Protein AF-A0A2M6ZSM4-F1 (afdb_monomer_lite)

Sequence (105 aa):
IHAIEENTVEAAISALEYALHQMPKTDHRHRIEHCSECPPHLLRRLKETQATVVTQPAFLYYGGERYLLEVAPSKLPWLYRIGSFWDSGIRVVGSSDGPVISLNP

pLDDT: mean 97.21, std 2.31, range [80.56, 98.88]

Radius of gyration: 13.82 Å; chains: 1; bounding box: 31×25×40 Å

Foldseek 3Di:
DEAADPVRLVVLLVVLVVVCVVPPDPPPQAEYEAQFQQDPVSLVSNLVSLHAYEHEVVCCVVVVVVCVVPPDPVRVCRGSVVVSCVVSVRHYHYAHPPPVGDRPD

Structure (mmCIF, N/CA/C/O backbone):
data_AF-A0A2M6ZSM4-F1
#
_entry.id   AF-A0A2M6ZSM4-F1
#
loop_
_atom_site.group_PDB
_atom_site.id
_atom_site.type_symbol
_atom_site.label_atom_id
_atom_site.label_alt_id
_atom_site.label_comp_id
_atom_site.label_asym_id
_atom_site.label_entity_id
_atom_site.label_seq_id
_atom_site.pdbx_PDB_ins_code
_atom_site.Cartn_x
_atom_site.Cartn_y
_atom_site.Cartn_z
_atom_site.occupancy
_atom_site.B_iso_or_equiv
_atom_site.auth_seq_id
_atom_site.auth_comp_id
_atom_site.auth_asym_id
_atom_site.auth_atom_id
_atom_site.pdbx_PDB_model_num
ATOM 1 N N . ILE A 1 1 ? -3.699 9.069 4.213 1.00 98.38 1 ILE A N 1
ATOM 2 C CA . ILE A 1 1 ? -2.258 9.374 4.363 1.00 98.38 1 ILE A CA 1
ATOM 3 C C . ILE A 1 1 ? -1.564 8.818 3.134 1.00 98.38 1 ILE A C 1
ATOM 5 O O . ILE A 1 1 ? -1.797 7.659 2.823 1.00 98.38 1 ILE A O 1
ATOM 9 N N . HIS A 1 2 ? -0.808 9.637 2.408 1.00 98.56 2 HIS A N 1
ATOM 10 C CA . HIS A 1 2 ? -0.019 9.175 1.266 1.00 98.56 2 HIS A CA 1
ATOM 11 C C . HIS A 1 2 ? 1.187 8.375 1.773 1.00 98.56 2 HIS A C 1
ATOM 13 O O . HIS A 1 2 ? 1.951 8.905 2.578 1.00 98.56 2 HIS A O 1
ATOM 19 N N . ALA A 1 3 ? 1.321 7.114 1.356 1.00 98.69 3 ALA A N 1
ATOM 20 C CA . ALA A 1 3 ? 2.419 6.246 1.772 1.00 98.69 3 ALA A CA 1
ATOM 21 C C . ALA A 1 3 ? 2.736 5.204 0.691 1.00 98.69 3 ALA A C 1
ATOM 23 O O . ALA A 1 3 ? 1.883 4.392 0.330 1.00 98.69 3 ALA A O 1
ATOM 24 N N . ILE A 1 4 ? 3.968 5.231 0.188 1.00 98.25 4 ILE A N 1
ATOM 25 C CA . ILE A 1 4 ? 4.426 4.398 -0.931 1.00 98.25 4 ILE A CA 1
ATOM 26 C C . ILE A 1 4 ? 5.429 3.366 -0.423 1.00 98.25 4 ILE A C 1
ATOM 28 O O . ILE A 1 4 ? 5.196 2.171 -0.556 1.00 98.25 4 ILE A O 1
ATOM 32 N N . GLU A 1 5 ? 6.523 3.826 0.174 1.00 98.06 5 GLU A N 1
ATOM 33 C CA . GLU A 1 5 ? 7.626 2.986 0.644 1.00 98.06 5 GLU A CA 1
ATOM 34 C C . GLU A 1 5 ? 7.332 2.367 2.014 1.00 98.06 5 GLU A C 1
ATOM 36 O O . GLU A 1 5 ? 6.560 2.926 2.799 1.00 98.06 5 GLU A O 1
ATOM 41 N N . GLU A 1 6 ? 7.989 1.248 2.327 1.00 98.19 6 GLU A N 1
ATOM 42 C CA . GLU A 1 6 ? 7.782 0.471 3.559 1.00 98.19 6 GLU A CA 1
ATOM 43 C C . GLU A 1 6 ? 7.795 1.329 4.838 1.00 98.19 6 GLU A C 1
ATOM 45 O O . GLU A 1 6 ? 6.873 1.250 5.649 1.00 98.19 6 GLU A O 1
ATOM 50 N N . ASN A 1 7 ? 8.783 2.214 4.986 1.00 98.38 7 ASN A N 1
ATOM 51 C CA . ASN A 1 7 ? 8.906 3.128 6.128 1.00 98.38 7 ASN A CA 1
ATOM 52 C C . ASN A 1 7 ? 7.738 4.129 6.219 1.00 98.38 7 ASN A C 1
ATOM 54 O O . ASN A 1 7 ? 7.257 4.431 7.311 1.00 98.38 7 ASN A O 1
ATOM 58 N N . THR A 1 8 ? 7.252 4.644 5.087 1.00 98.75 8 THR A N 1
ATOM 59 C CA . THR A 1 8 ? 6.114 5.572 5.049 1.00 98.75 8 THR A CA 1
ATOM 60 C C . THR A 1 8 ? 4.797 4.854 5.318 1.00 98.75 8 THR A C 1
ATOM 62 O O . THR A 1 8 ? 3.925 5.407 5.991 1.00 98.75 8 THR A O 1
ATOM 65 N N . VAL A 1 9 ? 4.657 3.608 4.855 1.00 98.81 9 VAL A N 1
ATOM 66 C CA . VAL A 1 9 ? 3.504 2.752 5.156 1.00 98.81 9 VAL A CA 1
ATOM 67 C C . VAL A 1 9 ? 3.485 2.423 6.645 1.00 98.81 9 VAL A C 1
ATOM 69 O O . VAL A 1 9 ? 2.440 2.550 7.282 1.00 98.81 9 VAL A O 1
ATOM 72 N N . GLU A 1 10 ? 4.634 2.095 7.231 1.00 98.88 10 GLU A N 1
ATOM 73 C CA . GLU A 1 10 ? 4.762 1.877 8.669 1.00 98.88 10 GLU A CA 1
ATOM 74 C C . GLU A 1 10 ? 4.417 3.134 9.476 1.00 98.88 10 GLU A C 1
ATOM 76 O O . GLU A 1 10 ? 3.652 3.056 10.442 1.00 98.88 10 GLU A O 1
ATOM 81 N N . ALA A 1 11 ? 4.930 4.299 9.075 1.00 98.88 11 ALA A N 1
ATOM 82 C CA . ALA A 1 11 ? 4.635 5.562 9.742 1.00 98.88 11 ALA A CA 1
ATOM 83 C C . ALA A 1 11 ? 3.138 5.902 9.672 1.00 98.88 11 ALA A C 1
ATOM 85 O O . ALA A 1 11 ? 2.545 6.304 10.675 1.00 98.88 11 ALA A O 1
ATOM 86 N N . ALA A 1 12 ? 2.504 5.688 8.515 1.00 98.88 12 ALA A N 1
ATOM 87 C CA . ALA A 1 12 ? 1.069 5.878 8.347 1.00 98.88 12 ALA A CA 1
ATOM 88 C C . ALA A 1 12 ? 0.267 4.937 9.254 1.00 98.88 12 ALA A C 1
ATOM 90 O O . ALA A 1 12 ? -0.615 5.404 9.970 1.00 98.88 12 ALA A O 1
ATOM 91 N N . ILE A 1 13 ? 0.593 3.641 9.276 1.00 98.88 13 ILE A N 1
ATOM 92 C CA . ILE A 1 13 ? -0.057 2.658 10.157 1.00 98.88 13 ILE A CA 1
ATOM 93 C C . ILE A 1 13 ? 0.095 3.072 11.622 1.00 98.88 13 ILE A C 1
ATOM 95 O O . ILE A 1 13 ? -0.900 3.146 12.335 1.00 98.88 13 ILE A O 1
ATOM 99 N N . SER A 1 14 ? 1.306 3.434 12.044 1.00 98.88 14 SER A N 1
ATOM 100 C CA . SER A 1 14 ? 1.599 3.856 13.419 1.00 98.88 14 SER A CA 1
ATOM 101 C C . SER A 1 14 ? 0.802 5.103 13.820 1.00 98.88 14 SER A C 1
ATOM 103 O O . SER A 1 14 ? 0.285 5.185 14.933 1.00 98.88 14 SER A O 1
ATOM 105 N N . ALA A 1 15 ? 0.641 6.066 12.907 1.00 98.81 15 ALA A N 1
ATOM 106 C CA . ALA A 1 15 ? -0.178 7.252 13.142 1.00 98.81 15 ALA A CA 1
ATOM 107 C C . ALA A 1 15 ? -1.669 6.910 13.300 1.00 98.81 15 ALA A C 1
ATOM 109 O O . ALA A 1 15 ? -2.345 7.485 14.155 1.00 98.81 15 ALA A O 1
ATOM 110 N N . LEU A 1 16 ? -2.183 5.968 12.501 1.00 98.69 16 LEU A N 1
ATOM 111 C CA . LEU A 1 16 ? -3.567 5.499 12.604 1.00 98.69 16 LEU A CA 1
ATOM 112 C C . LEU A 1 16 ? -3.803 4.708 13.896 1.00 98.69 16 LEU A C 1
ATOM 114 O O . LEU A 1 16 ? -4.781 4.974 14.588 1.00 98.69 16 LEU A O 1
ATOM 118 N N . GLU A 1 17 ? -2.898 3.792 14.246 1.00 98.56 17 GLU A N 1
ATOM 119 C CA . GLU A 1 17 ? -2.919 3.044 15.509 1.00 98.56 17 GLU A CA 1
ATOM 120 C C . GLU A 1 17 ? -2.921 4.002 16.706 1.00 98.56 17 GLU A C 1
ATOM 122 O O . GLU A 1 17 ? -3.766 3.887 17.593 1.00 98.56 17 GLU A O 1
ATOM 127 N N . TYR A 1 18 ? -2.027 4.998 16.705 1.00 98.62 18 TYR A N 1
ATOM 128 C CA . TYR A 1 18 ? -1.972 6.011 17.754 1.00 98.62 18 TYR A CA 1
ATOM 129 C C . TYR A 1 18 ? -3.287 6.791 17.855 1.00 98.62 18 TYR A C 1
ATOM 131 O O . TYR A 1 18 ? -3.850 6.904 18.943 1.00 98.62 18 TYR A O 1
ATOM 139 N N . ALA A 1 19 ? -3.808 7.301 16.736 1.00 98.25 19 ALA A N 1
ATOM 140 C CA . ALA A 1 19 ? -5.050 8.071 16.727 1.00 98.25 19 ALA A CA 1
ATOM 141 C C . ALA A 1 19 ? -6.247 7.251 17.241 1.00 98.25 19 ALA A C 1
ATOM 143 O O . ALA A 1 19 ? -7.022 7.751 18.056 1.00 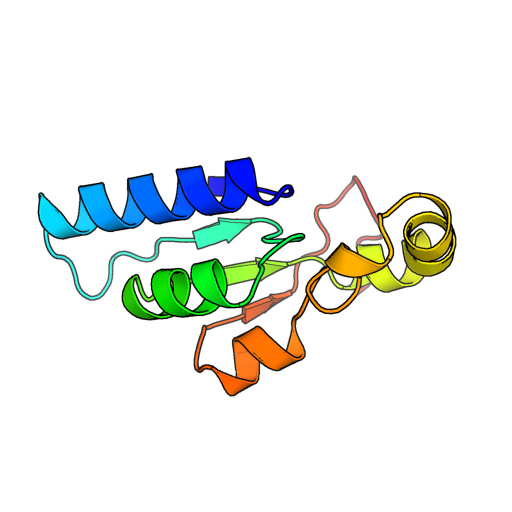98.25 19 ALA A O 1
ATOM 144 N N . LEU A 1 20 ? -6.369 5.990 16.813 1.00 98.19 20 LEU A N 1
ATOM 145 C CA . LEU A 1 20 ? -7.436 5.082 17.244 1.00 98.19 20 LEU A CA 1
ATOM 146 C C . LEU A 1 20 ? -7.292 4.657 18.708 1.00 98.19 20 LEU A C 1
ATOM 148 O O . LEU A 1 20 ? -8.301 4.448 19.373 1.00 98.19 20 LEU A O 1
ATOM 152 N N . HIS A 1 21 ? -6.069 4.569 19.230 1.00 97.81 21 HIS A N 1
ATOM 153 C CA . HIS A 1 21 ? -5.837 4.342 20.654 1.00 97.81 21 HIS A CA 1
ATOM 154 C C . HIS A 1 21 ? -6.248 5.556 21.501 1.00 97.81 21 HIS A C 1
ATOM 156 O O . HIS A 1 21 ? -6.887 5.390 22.537 1.00 97.81 21 HIS A O 1
ATOM 162 N N . GLN A 1 22 ? -5.915 6.777 21.062 1.00 98.38 22 GLN A N 1
ATOM 163 C CA . GLN A 1 22 ? -6.292 8.000 21.784 1.00 98.38 22 GLN A CA 1
ATOM 164 C C . GLN A 1 22 ? -7.799 8.275 21.725 1.00 98.38 22 GLN A C 1
ATOM 166 O O . GLN A 1 22 ? -8.382 8.754 22.695 1.00 98.38 22 GLN A O 1
ATOM 171 N N . MET A 1 23 ? -8.432 7.997 20.585 1.00 97.44 23 MET A N 1
ATOM 172 C CA . MET A 1 23 ? -9.856 8.236 20.380 1.00 97.44 23 MET A CA 1
ATOM 173 C C . MET A 1 23 ? -10.474 7.108 19.540 1.00 97.44 23 MET A C 1
ATOM 175 O O . MET A 1 23 ? -10.607 7.243 18.317 1.00 97.44 23 MET A O 1
ATOM 179 N N . PRO A 1 24 ? -10.877 5.997 20.184 1.00 96.44 24 PRO A N 1
ATOM 180 C CA . PRO A 1 24 ? -11.472 4.862 19.493 1.00 96.44 24 PRO A CA 1
ATOM 181 C C . PRO A 1 24 ? -12.726 5.267 18.717 1.00 96.44 24 PRO A C 1
ATOM 183 O O . PRO A 1 24 ? -13.674 5.824 19.274 1.00 96.44 24 PRO A O 1
ATOM 186 N N . LYS A 1 25 ? -12.747 4.971 17.415 1.00 96.12 25 LYS A N 1
ATOM 187 C CA . LYS A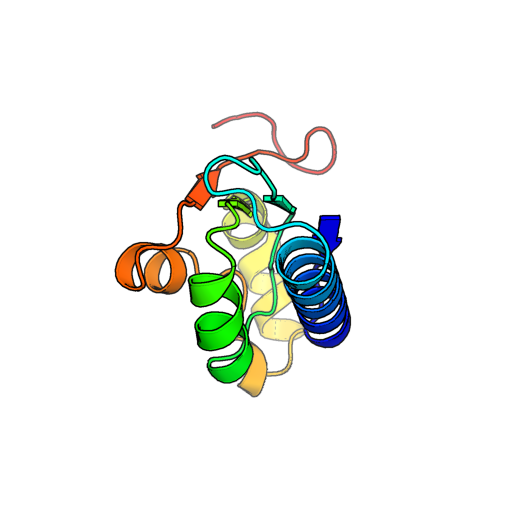 1 25 ? -13.888 5.245 16.539 1.00 96.12 25 LYS A CA 1
ATOM 188 C C . LYS A 1 25 ? -14.030 4.139 15.505 1.00 96.12 25 LYS A C 1
ATOM 190 O O . LYS A 1 25 ? -13.134 3.934 14.699 1.00 96.12 25 LYS A O 1
ATOM 195 N N . THR A 1 26 ? -15.174 3.464 15.500 1.00 90.75 26 THR A N 1
ATOM 196 C CA . THR A 1 26 ? -15.436 2.307 14.628 1.00 90.75 26 THR A CA 1
ATOM 197 C C . THR A 1 26 ? -15.700 2.684 13.167 1.00 90.75 26 THR A C 1
ATOM 199 O O . THR A 1 26 ? -15.369 1.920 12.272 1.00 90.75 26 THR A O 1
ATOM 202 N N . ASP A 1 27 ? -16.234 3.880 12.898 1.00 94.94 27 ASP A N 1
ATOM 203 C CA . ASP A 1 27 ? -16.420 4.423 11.541 1.00 94.94 27 ASP A CA 1
ATOM 204 C C . ASP A 1 27 ? -15.520 5.648 11.306 1.00 94.94 27 ASP A C 1
ATOM 206 O O . ASP A 1 27 ? -15.953 6.785 11.103 1.00 94.94 27 ASP A O 1
ATOM 210 N N . HIS A 1 28 ? -14.212 5.442 11.447 1.00 96.56 28 HIS A N 1
ATOM 211 C CA . HIS A 1 28 ? -13.212 6.509 11.358 1.00 96.56 28 HIS A CA 1
ATOM 212 C C . HIS A 1 28 ? -12.911 6.951 9.914 1.00 96.56 28 HIS A C 1
ATOM 214 O O . HIS A 1 28 ? -12.348 8.029 9.707 1.00 96.56 28 HIS A O 1
ATOM 220 N N . ARG A 1 29 ? -13.292 6.145 8.909 1.00 96.31 29 ARG A N 1
ATOM 221 C CA . ARG A 1 29 ? -13.085 6.406 7.467 1.00 96.31 29 ARG A CA 1
ATOM 222 C C . ARG A 1 29 ? -11.633 6.765 7.104 1.00 96.31 29 ARG A C 1
ATOM 224 O O . ARG A 1 29 ? -11.390 7.471 6.123 1.00 96.31 29 ARG A O 1
ATOM 231 N N . HIS A 1 30 ? -10.659 6.311 7.899 1.00 98.31 30 HIS A N 1
ATOM 232 C CA . HIS A 1 30 ? -9.246 6.542 7.602 1.00 98.31 30 HIS A CA 1
ATOM 233 C C . HIS A 1 30 ? -8.830 5.746 6.371 1.00 98.31 30 HIS A C 1
ATOM 235 O O . HIS A 1 30 ? -9.367 4.674 6.081 1.00 98.31 30 HIS A O 1
ATOM 241 N N . ARG A 1 31 ? -7.857 6.296 5.650 1.00 98.38 31 ARG A N 1
ATOM 242 C CA . ARG A 1 31 ? -7.370 5.718 4.406 1.00 98.38 31 ARG A CA 1
ATOM 243 C C . ARG A 1 31 ? -5.873 5.912 4.235 1.00 98.38 31 ARG A C 1
ATOM 245 O O . ARG A 1 31 ? -5.334 6.946 4.649 1.00 98.38 31 ARG A O 1
ATOM 252 N N . ILE A 1 32 ? -5.232 4.939 3.603 1.00 98.81 32 ILE A N 1
ATOM 253 C CA . ILE A 1 32 ? -3.853 5.027 3.122 1.00 98.81 32 ILE A CA 1
ATOM 254 C C . ILE A 1 32 ? -3.904 5.046 1.594 1.00 98.81 32 ILE A C 1
ATOM 256 O O . ILE A 1 32 ? -4.507 4.162 0.989 1.00 98.81 32 ILE A O 1
ATOM 260 N N . GLU A 1 33 ? -3.307 6.073 0.993 1.00 98.69 33 GLU A N 1
ATOM 261 C CA . GLU A 1 33 ? -3.170 6.182 -0.461 1.00 98.69 33 GLU A CA 1
ATOM 262 C C . GLU A 1 33 ? -1.914 5.433 -0.906 1.00 98.69 33 GLU A C 1
ATOM 264 O O . GLU A 1 33 ? -0.882 5.507 -0.235 1.00 98.69 33 GLU A O 1
ATOM 269 N N . HIS A 1 34 ? -2.007 4.778 -2.059 1.00 98.50 34 HIS A N 1
ATOM 270 C CA . HIS A 1 34 ? -1.029 3.884 -2.677 1.00 98.50 34 HIS A CA 1
ATOM 271 C C . HIS A 1 34 ? -0.839 2.578 -1.905 1.00 98.50 34 HIS A C 1
ATOM 273 O O . HIS A 1 34 ? -1.252 1.521 -2.393 1.00 98.50 34 HIS A O 1
ATOM 279 N N . CYS A 1 35 ? -0.258 2.661 -0.703 1.00 98.44 35 CYS A N 1
ATOM 280 C CA . CYS A 1 35 ? 0.172 1.520 0.107 1.00 98.44 35 CYS A CA 1
ATOM 281 C C . CYS A 1 35 ? 1.014 0.527 -0.718 1.00 98.44 35 CYS A C 1
ATOM 283 O O . CYS A 1 35 ? 0.763 -0.681 -0.718 1.00 98.44 35 CYS A O 1
ATOM 285 N N . SER A 1 36 ? 1.972 1.063 -1.483 1.00 98.12 36 SER A N 1
ATOM 286 C CA . SER A 1 36 ? 2.680 0.321 -2.527 1.00 98.12 36 SER A CA 1
ATOM 287 C C . SER A 1 36 ? 3.548 -0.791 -1.946 1.00 98.12 36 SER A C 1
ATOM 289 O O . SER A 1 36 ? 3.373 -1.941 -2.318 1.00 98.12 36 SER A O 1
ATOM 291 N N . GLU A 1 37 ? 4.454 -0.490 -1.020 1.00 98.31 37 GLU A N 1
ATOM 292 C CA . GLU A 1 37 ? 5.334 -1.467 -0.379 1.00 98.31 37 GLU A CA 1
ATOM 293 C C . GLU A 1 37 ? 4.773 -1.874 0.992 1.00 98.31 37 GLU A C 1
ATOM 295 O O . GLU A 1 37 ? 5.014 -1.216 2.004 1.00 98.31 37 GLU A O 1
ATOM 300 N N . CYS A 1 38 ? 4.016 -2.975 1.048 1.00 98.56 38 CYS A N 1
ATOM 301 C CA . CYS A 1 38 ? 3.382 -3.434 2.290 1.00 98.56 38 CYS A CA 1
ATOM 302 C C . CYS A 1 38 ? 3.817 -4.863 2.676 1.00 98.56 38 CYS A C 1
ATOM 304 O O . CYS A 1 38 ? 3.107 -5.839 2.388 1.00 98.56 38 CYS A O 1
ATOM 306 N N . PRO A 1 39 ? 4.980 -5.039 3.332 1.00 98.44 39 PRO A N 1
ATOM 307 C CA . PRO A 1 39 ? 5.458 -6.353 3.755 1.00 98.44 39 PRO A CA 1
ATOM 308 C C . PRO A 1 39 ? 4.485 -7.050 4.727 1.00 98.44 39 PRO A C 1
ATOM 310 O O . PRO A 1 39 ? 3.644 -6.406 5.360 1.00 98.44 39 PRO A O 1
ATOM 313 N N . PRO A 1 40 ? 4.588 -8.384 4.902 1.00 98.38 40 PRO A N 1
ATOM 314 C CA . PRO A 1 40 ? 3.621 -9.167 5.680 1.00 98.38 40 PRO A CA 1
ATOM 315 C C . PRO A 1 40 ? 3.381 -8.692 7.119 1.00 98.38 40 PRO A C 1
ATOM 317 O O . PRO A 1 40 ? 2.284 -8.867 7.643 1.00 98.38 40 PRO A O 1
ATOM 320 N N . HIS A 1 41 ? 4.389 -8.111 7.773 1.00 98.44 41 HIS A N 1
ATOM 321 C CA . HIS A 1 41 ? 4.239 -7.609 9.137 1.00 98.44 41 HIS A CA 1
ATOM 322 C C . HIS A 1 41 ? 3.407 -6.317 9.196 1.00 98.44 41 HIS A C 1
ATOM 324 O O . HIS A 1 41 ? 2.582 -6.184 10.100 1.00 98.44 41 HIS A O 1
ATOM 330 N N . LEU A 1 42 ? 3.540 -5.427 8.205 1.00 98.75 42 LEU A N 1
ATOM 331 C CA . LEU A 1 42 ? 2.705 -4.231 8.079 1.00 98.75 42 LEU A CA 1
ATOM 332 C C . LEU A 1 42 ? 1.287 -4.572 7.630 1.00 98.75 42 LEU A C 1
ATOM 334 O O . LEU A 1 42 ? 0.347 -3.986 8.149 1.00 98.75 42 LEU A O 1
ATOM 338 N N . LEU A 1 43 ? 1.105 -5.566 6.755 1.00 98.62 43 LEU A N 1
ATOM 339 C CA . LEU A 1 43 ? -0.227 -6.042 6.364 1.00 98.62 43 LEU A CA 1
ATOM 340 C C . LEU A 1 43 ? -1.064 -6.462 7.583 1.00 98.62 43 LEU A C 1
ATOM 342 O O . LEU A 1 43 ? -2.235 -6.099 7.687 1.00 98.62 43 LEU A O 1
ATOM 346 N N . ARG A 1 44 ? -0.454 -7.209 8.516 1.00 98.38 44 ARG A N 1
ATOM 347 C CA . ARG A 1 44 ? -1.116 -7.626 9.761 1.00 98.38 44 ARG A CA 1
ATOM 348 C C . ARG A 1 44 ? -1.539 -6.424 10.599 1.00 98.38 44 ARG A C 1
ATOM 350 O O . ARG A 1 44 ? -2.686 -6.367 11.009 1.00 98.38 44 ARG A O 1
ATOM 357 N N . ARG A 1 45 ? -0.645 -5.455 10.801 1.00 98.56 45 ARG A N 1
ATOM 358 C CA . ARG A 1 45 ? -0.949 -4.230 11.558 1.00 98.56 45 ARG A CA 1
ATOM 359 C C . ARG A 1 45 ? -2.031 -3.386 10.885 1.00 98.56 45 ARG A C 1
ATOM 361 O O . ARG A 1 45 ? -2.994 -2.983 11.526 1.00 98.56 45 ARG A O 1
ATOM 368 N N . LEU A 1 46 ? -1.920 -3.181 9.573 1.00 98.50 46 LEU A N 1
ATOM 369 C CA . LEU A 1 46 ? -2.879 -2.418 8.779 1.00 98.50 46 LEU A CA 1
ATOM 370 C C . LEU A 1 46 ? -4.296 -2.985 8.895 1.00 98.50 46 LEU A C 1
ATOM 372 O 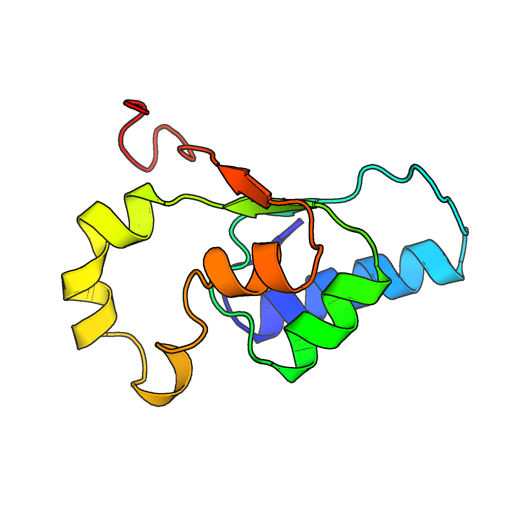O . LEU A 1 46 ? -5.244 -2.215 9.047 1.00 98.50 46 LEU A O 1
ATOM 376 N N . LYS A 1 47 ? -4.440 -4.315 8.874 1.00 98.19 47 LYS A N 1
ATOM 377 C CA . LYS A 1 47 ? -5.730 -4.989 9.062 1.00 98.19 47 LYS A CA 1
ATOM 378 C C . LYS A 1 47 ? -6.416 -4.572 10.367 1.00 98.19 47 LYS A C 1
ATOM 380 O O . LYS A 1 47 ? -7.607 -4.268 10.341 1.00 98.19 47 LYS A O 1
ATOM 385 N N . GLU A 1 48 ? -5.672 -4.495 11.468 1.00 97.50 48 GLU A N 1
ATOM 386 C CA . GLU A 1 48 ? -6.214 -4.119 12.782 1.00 97.50 48 GLU A CA 1
ATOM 387 C C . GLU A 1 48 ? -6.727 -2.672 12.818 1.00 97.50 48 GLU A C 1
ATOM 389 O O . GLU A 1 48 ? -7.666 -2.361 13.546 1.00 97.50 48 GLU A O 1
ATOM 394 N N . THR A 1 49 ? -6.174 -1.783 11.985 1.00 97.56 49 THR A N 1
ATOM 395 C CA . THR A 1 49 ? -6.630 -0.383 11.909 1.00 97.56 49 THR A CA 1
ATOM 396 C C . THR A 1 49 ? -7.967 -0.201 11.194 1.00 97.56 49 THR A C 1
ATOM 398 O O . THR A 1 49 ? -8.509 0.897 11.230 1.00 97.56 49 THR A O 1
ATOM 401 N N . GLN A 1 50 ? -8.456 -1.217 10.467 1.00 97.12 50 GLN A N 1
ATOM 402 C CA . GLN A 1 50 ? -9.641 -1.148 9.594 1.00 97.12 50 GLN A CA 1
ATOM 403 C C . GLN A 1 50 ? -9.623 -0.006 8.551 1.00 97.12 50 GLN A C 1
ATOM 405 O O . GLN A 1 50 ? -10.649 0.328 7.946 1.00 97.12 50 GLN A O 1
ATOM 410 N N . ALA A 1 51 ? -8.453 0.585 8.294 1.00 98.06 51 ALA A N 1
ATOM 411 C CA . ALA A 1 51 ? -8.290 1.626 7.296 1.00 98.06 51 ALA A CA 1
ATOM 412 C C . ALA A 1 51 ? -8.496 1.083 5.876 1.00 98.06 51 ALA A C 1
ATOM 414 O O . ALA A 1 51 ? -8.167 -0.058 5.554 1.00 98.06 51 ALA A O 1
ATOM 415 N N . THR A 1 52 ? -9.036 1.931 5.004 1.00 98.56 52 THR A N 1
ATOM 416 C CA . THR A 1 52 ? -9.198 1.604 3.583 1.00 98.56 52 THR A CA 1
ATOM 417 C C . THR A 1 52 ? -7.892 1.853 2.833 1.00 98.56 52 THR A C 1
ATOM 419 O O . THR A 1 52 ? -7.279 2.910 2.989 1.00 98.56 52 THR A O 1
ATOM 422 N N . VAL A 1 53 ? -7.480 0.911 1.990 1.00 98.69 53 VAL A N 1
ATOM 423 C CA . VAL A 1 53 ? -6.376 1.110 1.044 1.00 98.69 53 VAL A CA 1
ATOM 424 C C . VAL A 1 53 ? -6.946 1.644 -0.261 1.00 98.69 53 VAL A C 1
ATOM 426 O O . VAL A 1 53 ? -7.810 1.017 -0.870 1.00 98.69 53 VAL A O 1
ATOM 429 N N . VAL A 1 54 ? -6.460 2.800 -0.698 1.00 98.62 54 VAL A N 1
ATOM 430 C CA . VAL A 1 54 ? -6.781 3.376 -2.006 1.00 98.62 54 VAL A CA 1
ATOM 431 C C . VAL A 1 54 ? -5.538 3.245 -2.876 1.00 98.62 54 VAL A C 1
ATOM 433 O O . VAL A 1 54 ? -4.521 3.862 -2.584 1.00 98.62 54 VAL A O 1
ATOM 436 N N . THR A 1 55 ? -5.582 2.416 -3.912 1.00 98.06 55 THR A N 1
ATOM 437 C CA . THR A 1 55 ? -4.395 2.022 -4.686 1.00 98.06 55 THR A CA 1
ATOM 438 C C . THR A 1 55 ? -4.622 2.170 -6.188 1.00 98.06 55 THR A C 1
ATOM 440 O O . THR A 1 55 ? -5.763 2.296 -6.632 1.00 98.06 55 THR A O 1
ATOM 443 N N . GLN A 1 56 ? -3.544 2.185 -6.974 1.00 97.69 56 GLN A N 1
ATOM 444 C CA . GLN A 1 56 ? -3.563 2.551 -8.393 1.00 97.69 56 GLN A CA 1
ATOM 445 C C . GLN A 1 56 ? -3.076 1.379 -9.253 1.00 97.69 56 GLN A C 1
ATOM 447 O O . GLN A 1 56 ? -1.878 1.277 -9.532 1.00 97.69 56 GLN A O 1
ATOM 452 N N . PRO A 1 57 ? -3.976 0.490 -9.719 1.00 96.19 57 PRO A N 1
ATOM 453 C CA . PRO A 1 57 ? -3.601 -0.650 -10.561 1.00 96.19 57 PRO A CA 1
ATOM 454 C C . PRO A 1 57 ? -2.832 -0.248 -11.827 1.00 96.19 57 PRO A C 1
ATOM 456 O O . PRO A 1 57 ? -1.951 -0.978 -12.278 1.00 96.19 57 PRO A O 1
ATOM 459 N N . ALA A 1 58 ? -3.115 0.939 -12.374 1.00 96.50 58 ALA A N 1
ATOM 460 C CA . ALA A 1 58 ? -2.432 1.459 -13.552 1.00 96.50 58 ALA A CA 1
ATOM 461 C C . ALA A 1 58 ? -0.911 1.597 -13.347 1.00 96.50 58 ALA A C 1
ATOM 463 O O . ALA A 1 58 ? -0.157 1.415 -14.302 1.00 96.50 58 ALA A O 1
ATOM 464 N N . PHE A 1 59 ? -0.433 1.850 -12.120 1.00 96.88 59 PHE A N 1
ATOM 465 C CA . PHE A 1 59 ? 1.006 1.894 -11.850 1.00 96.88 59 PHE A CA 1
ATOM 466 C C . PHE A 1 59 ? 1.678 0.544 -12.101 1.00 96.88 59 PHE A C 1
ATOM 468 O O . PHE A 1 59 ? 2.775 0.524 -12.652 1.00 96.88 59 PHE A O 1
ATOM 475 N N . LEU A 1 60 ? 1.021 -0.577 -11.787 1.00 95.75 60 LEU A N 1
ATOM 476 C CA . LEU A 1 60 ? 1.527 -1.901 -12.158 1.00 95.75 60 LEU A CA 1
ATOM 477 C C . LEU A 1 60 ? 1.473 -2.124 -13.672 1.00 95.75 60 LEU A C 1
ATOM 479 O O . LEU A 1 60 ? 2.437 -2.629 -14.237 1.00 95.75 60 LEU A O 1
ATOM 483 N N . TYR A 1 61 ? 0.375 -1.735 -14.327 1.00 95.31 61 TYR A N 1
ATOM 484 C CA . TYR A 1 61 ? 0.197 -1.958 -15.765 1.00 95.31 61 TYR A CA 1
ATOM 485 C C . TYR A 1 61 ? 1.250 -1.225 -16.608 1.00 95.31 61 TYR A C 1
ATOM 487 O O . TYR A 1 61 ? 1.912 -1.840 -17.437 1.00 95.31 61 TYR A O 1
ATOM 495 N N . TYR A 1 62 ? 1.439 0.076 -16.380 1.00 96.00 62 TYR A N 1
ATOM 496 C CA . TYR A 1 62 ? 2.385 0.881 -17.162 1.00 96.00 62 TYR A CA 1
ATOM 497 C C . TYR A 1 62 ? 3.809 0.869 -16.589 1.00 96.00 62 TYR A C 1
ATOM 499 O O . TYR A 1 62 ? 4.767 1.099 -17.320 1.00 96.00 62 TYR A O 1
ATOM 507 N N . GLY A 1 63 ? 3.963 0.645 -15.281 1.00 96.12 63 GLY A N 1
ATOM 508 C CA . GLY A 1 63 ? 5.249 0.696 -14.581 1.00 96.12 63 GLY A CA 1
ATOM 509 C C . GLY A 1 63 ? 5.883 -0.665 -14.303 1.00 96.12 63 GLY A C 1
ATOM 510 O O . GLY A 1 63 ? 6.985 -0.696 -13.760 1.00 96.12 63 GLY A O 1
ATOM 511 N N . GLY A 1 64 ? 5.226 -1.776 -14.652 1.00 96.88 64 GLY A N 1
ATOM 512 C CA . GLY A 1 64 ? 5.646 -3.129 -14.279 1.00 96.88 64 GLY A CA 1
ATOM 513 C C . GLY A 1 64 ? 7.081 -3.474 -14.682 1.00 96.88 64 GLY A C 1
ATOM 514 O O . GLY A 1 64 ? 7.851 -3.928 -13.840 1.00 96.88 64 GLY A O 1
ATOM 515 N N . GLU A 1 65 ? 7.475 -3.196 -15.928 1.00 97.94 65 GLU A N 1
ATOM 516 C CA . GLU A 1 65 ? 8.848 -3.447 -16.400 1.00 97.94 65 GLU A CA 1
ATOM 517 C C . GLU A 1 65 ? 9.881 -2.639 -15.611 1.00 97.94 65 GLU A C 1
ATOM 519 O O . GLU A 1 65 ? 10.892 -3.180 -15.168 1.00 97.94 65 GLU A O 1
ATOM 524 N N . ARG A 1 66 ? 9.591 -1.357 -15.358 1.00 97.75 66 ARG A N 1
ATOM 525 C CA . ARG A 1 66 ? 10.443 -0.501 -14.529 1.00 97.75 66 ARG A CA 1
ATOM 526 C C . ARG A 1 66 ? 10.574 -1.059 -13.114 1.00 97.75 66 ARG A C 1
ATOM 528 O O . ARG A 1 66 ? 11.676 -1.103 -12.581 1.00 97.75 66 ARG A O 1
ATOM 535 N N . TYR A 1 67 ? 9.482 -1.528 -12.513 1.00 97.81 67 TYR A N 1
ATOM 536 C CA . TYR A 1 67 ? 9.530 -2.120 -11.177 1.00 97.81 67 TYR A CA 1
ATOM 537 C C . TYR A 1 67 ? 10.355 -3.404 -11.132 1.00 97.81 67 TYR A C 1
ATOM 539 O O . TYR A 1 67 ? 11.120 -3.580 -10.192 1.00 97.81 67 TYR A O 1
ATOM 547 N N . LEU A 1 68 ? 10.269 -4.262 -12.150 1.00 97.88 68 LEU A N 1
ATOM 548 C CA . LEU A 1 68 ? 11.108 -5.462 -12.235 1.00 97.88 68 LEU A CA 1
ATOM 549 C C . LEU A 1 68 ? 12.609 -5.137 -12.320 1.00 97.88 68 LEU A C 1
ATOM 551 O O . LEU A 1 68 ? 13.423 -5.946 -11.879 1.00 97.88 68 LEU A O 1
ATOM 555 N N . LEU A 1 69 ? 12.971 -3.977 -12.878 1.00 97.94 69 LEU A N 1
ATOM 556 C CA . LEU A 1 69 ? 14.358 -3.529 -13.023 1.00 97.94 69 LEU A CA 1
ATOM 557 C C . LEU A 1 69 ? 14.884 -2.776 -11.792 1.00 97.94 69 LEU A C 1
ATOM 559 O O . LEU A 1 69 ? 16.039 -2.955 -11.413 1.00 97.94 69 LEU A O 1
ATOM 563 N N . GLU A 1 70 ? 14.062 -1.912 -11.194 1.00 97.31 70 GLU A N 1
ATOM 564 C CA . GLU A 1 70 ? 14.505 -0.934 -10.190 1.00 97.31 70 GLU A CA 1
ATOM 565 C C . GLU A 1 70 ? 14.172 -1.338 -8.747 1.00 97.31 70 GLU A C 1
ATOM 567 O O . GLU A 1 70 ? 14.867 -0.927 -7.816 1.00 97.31 70 GLU A O 1
ATOM 572 N N . VAL A 1 71 ? 13.120 -2.134 -8.526 1.00 96.62 71 VAL A N 1
ATOM 573 C CA . VAL A 1 71 ? 12.702 -2.534 -7.176 1.00 96.62 71 VAL A CA 1
ATOM 574 C C . VAL A 1 71 ? 13.460 -3.787 -6.755 1.00 96.62 71 VAL A C 1
ATOM 576 O O . VAL A 1 71 ? 13.543 -4.769 -7.491 1.00 96.62 71 VAL A O 1
ATOM 579 N N . ALA A 1 72 ? 13.987 -3.774 -5.528 1.00 97.12 72 ALA A N 1
ATOM 580 C CA . ALA A 1 72 ? 14.681 -4.925 -4.963 1.00 97.12 72 ALA A CA 1
ATOM 581 C C . ALA A 1 72 ? 13.810 -6.198 -5.072 1.00 97.12 72 ALA A C 1
ATOM 583 O O . ALA A 1 72 ? 12.649 -6.161 -4.652 1.00 97.12 72 ALA A O 1
ATOM 584 N N . PRO A 1 73 ? 14.348 -7.342 -5.548 1.00 97.56 73 PRO A N 1
ATOM 585 C CA . PRO A 1 73 ? 13.562 -8.562 -5.751 1.00 97.56 73 PRO A CA 1
ATOM 586 C C . PRO A 1 73 ? 12.825 -9.047 -4.504 1.00 97.56 73 PRO A C 1
ATOM 588 O O . PRO A 1 73 ? 11.744 -9.620 -4.602 1.00 97.56 73 PRO A O 1
ATOM 591 N N . SER A 1 74 ? 13.389 -8.781 -3.323 1.00 96.75 74 SER A N 1
ATOM 592 C CA . SER A 1 74 ? 12.741 -9.081 -2.051 1.00 96.75 74 SER A CA 1
ATOM 593 C C . SER A 1 74 ? 11.429 -8.322 -1.873 1.00 96.75 74 SER A C 1
ATOM 595 O O . SER A 1 74 ? 10.518 -8.892 -1.302 1.00 96.75 74 SER A O 1
ATOM 59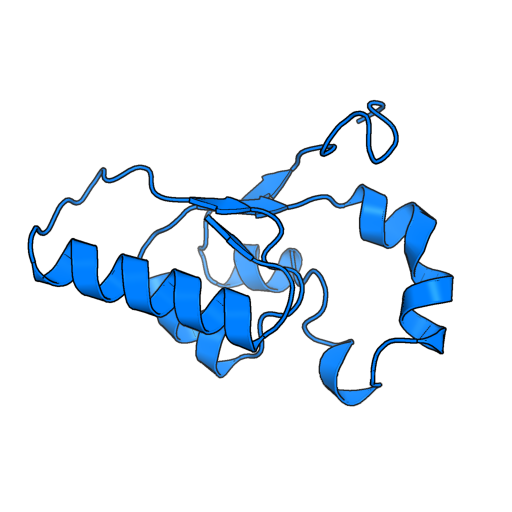7 N N . LYS A 1 75 ? 11.292 -7.092 -2.381 1.00 97.19 75 LYS A N 1
ATOM 598 C CA . LYS A 1 75 ? 10.093 -6.257 -2.215 1.00 97.19 75 LYS A CA 1
ATOM 599 C C . LYS A 1 75 ? 8.970 -6.563 -3.205 1.00 97.19 75 LYS A C 1
ATOM 601 O O . LYS A 1 75 ? 7.805 -6.322 -2.894 1.00 97.19 75 LYS A O 1
ATOM 606 N N . LEU A 1 76 ? 9.297 -7.110 -4.378 1.00 97.50 76 LEU A N 1
ATOM 607 C CA . LEU A 1 76 ? 8.331 -7.380 -5.451 1.00 97.50 76 LEU A CA 1
ATOM 608 C C . LEU A 1 76 ? 7.090 -8.183 -5.006 1.00 97.50 76 LEU A C 1
ATOM 610 O O . LEU A 1 76 ? 5.991 -7.795 -5.398 1.00 97.50 76 LEU A O 1
ATOM 614 N N . PRO A 1 77 ? 7.186 -9.231 -4.157 1.00 96.94 77 PRO A N 1
ATOM 615 C CA . PRO A 1 77 ? 6.014 -10.000 -3.729 1.00 96.94 77 PRO A CA 1
ATOM 616 C C . PRO A 1 77 ? 4.989 -9.198 -2.915 1.00 96.94 77 PRO A C 1
ATOM 618 O O . PRO A 1 77 ? 3.868 -9.664 -2.706 1.00 96.94 77 PRO A O 1
ATOM 621 N N . TRP A 1 78 ? 5.362 -8.018 -2.416 1.00 97.25 78 TRP A N 1
ATOM 622 C CA . TRP A 1 78 ? 4.473 -7.136 -1.666 1.00 97.25 78 TRP A CA 1
ATOM 623 C C . TRP A 1 78 ? 4.362 -5.722 -2.241 1.00 97.25 78 TRP A C 1
ATOM 625 O O . TRP A 1 78 ? 3.796 -4.852 -1.574 1.00 97.25 78 TRP A O 1
ATOM 635 N N . LEU A 1 79 ? 4.840 -5.511 -3.469 1.00 98.25 79 LEU A N 1
ATOM 636 C CA . LEU A 1 79 ? 4.628 -4.282 -4.222 1.00 98.25 79 LEU A CA 1
ATOM 637 C C . LEU A 1 79 ? 3.219 -4.289 -4.841 1.00 98.25 79 LEU A C 1
ATOM 639 O O . LEU A 1 79 ? 2.888 -5.185 -5.612 1.00 98.25 79 LEU A O 1
ATOM 643 N N . TYR A 1 80 ? 2.385 -3.305 -4.495 1.00 97.88 80 TYR A N 1
ATOM 644 C CA . TYR A 1 80 ? 0.978 -3.186 -4.906 1.00 97.88 80 TYR A CA 1
ATOM 645 C C . TYR A 1 80 ? 0.202 -4.508 -4.756 1.00 97.88 80 TYR A C 1
ATOM 647 O O . TYR A 1 80 ? -0.459 -4.986 -5.678 1.00 97.88 80 TYR A O 1
ATOM 655 N N . ARG A 1 81 ? 0.277 -5.121 -3.569 1.00 96.94 81 ARG A N 1
ATOM 656 C CA . ARG A 1 81 ? -0.279 -6.453 -3.257 1.00 96.94 81 ARG A CA 1
ATOM 657 C C . ARG A 1 81 ? -1.810 -6.511 -3.119 1.00 96.94 81 ARG A C 1
ATOM 659 O O . ARG A 1 81 ? -2.333 -7.056 -2.147 1.00 96.94 81 ARG A O 1
ATOM 666 N N . ILE A 1 82 ? -2.531 -5.978 -4.105 1.00 97.38 82 ILE A N 1
ATOM 667 C CA . ILE A 1 82 ? -3.994 -5.805 -4.126 1.00 97.38 82 ILE A CA 1
ATOM 668 C C . ILE A 1 82 ? -4.733 -7.081 -3.705 1.00 97.38 82 ILE A C 1
ATOM 670 O O . ILE A 1 82 ? -5.585 -7.024 -2.819 1.00 97.38 82 ILE A O 1
ATOM 674 N N . GLY A 1 83 ? -4.359 -8.235 -4.271 1.00 96.88 83 GLY A N 1
ATOM 675 C CA . GLY A 1 83 ? -4.960 -9.525 -3.913 1.00 96.88 83 GLY A CA 1
ATOM 676 C C . GLY A 1 83 ? -4.792 -9.866 -2.430 1.00 96.88 83 GLY A C 1
ATOM 677 O O . GLY A 1 83 ? -5.765 -10.169 -1.754 1.00 96.88 83 GLY A O 1
ATOM 678 N N . SER A 1 84 ? -3.589 -9.689 -1.868 1.00 97.62 84 SER A N 1
ATOM 679 C CA . SER A 1 84 ? -3.360 -9.939 -0.437 1.00 97.62 84 SER A CA 1
ATOM 680 C C . SER A 1 84 ? -4.155 -9.010 0.479 1.00 97.62 84 SER A C 1
ATOM 682 O O . SER A 1 84 ? -4.545 -9.433 1.566 1.00 97.62 84 SER A O 1
ATOM 684 N N . PHE A 1 85 ? -4.357 -7.747 0.092 1.00 97.88 85 PHE A N 1
ATOM 685 C CA . PHE A 1 85 ? -5.200 -6.833 0.865 1.00 97.88 85 PHE A CA 1
ATOM 686 C C . PHE A 1 85 ? -6.643 -7.339 0.897 1.00 97.88 85 PHE A C 1
ATOM 688 O O . PHE A 1 85 ? -7.219 -7.470 1.979 1.00 97.88 85 PHE A O 1
ATOM 695 N N . TRP A 1 86 ? -7.179 -7.690 -0.275 1.00 96.25 86 TRP A N 1
ATOM 696 C CA . TRP A 1 86 ? -8.522 -8.241 -0.423 1.00 96.25 86 TRP A CA 1
ATOM 697 C C . TRP A 1 86 ? -8.710 -9.524 0.397 1.00 96.25 86 TRP A C 1
ATOM 699 O O . TRP A 1 86 ? -9.606 -9.592 1.238 1.00 96.25 86 TRP A O 1
ATOM 709 N N . ASP A 1 87 ? -7.806 -10.493 0.243 1.00 97.81 87 ASP A N 1
ATOM 710 C CA . ASP A 1 87 ? -7.847 -11.782 0.948 1.00 97.81 87 ASP A CA 1
ATOM 711 C C . ASP A 1 87 ? -7.719 -11.630 2.473 1.00 97.81 87 ASP A C 1
ATOM 713 O O . ASP A 1 87 ? -8.226 -12.447 3.242 1.00 97.81 87 ASP A O 1
ATOM 717 N N . SER A 1 88 ? -7.065 -10.561 2.938 1.00 96.94 88 SER A N 1
ATOM 718 C CA . SER A 1 88 ? -6.920 -10.260 4.368 1.00 96.94 88 SER A CA 1
ATOM 719 C C . SER A 1 88 ? -8.148 -9.575 4.977 1.00 96.94 88 SER A C 1
ATOM 721 O O . SER A 1 88 ? -8.178 -9.369 6.194 1.00 96.94 88 SER A O 1
ATOM 723 N N . GLY A 1 89 ? -9.149 -9.226 4.161 1.00 96.88 89 GLY A N 1
ATOM 724 C CA . GLY A 1 89 ? -10.345 -8.490 4.570 1.00 96.88 89 GLY A CA 1
ATOM 725 C C . GLY 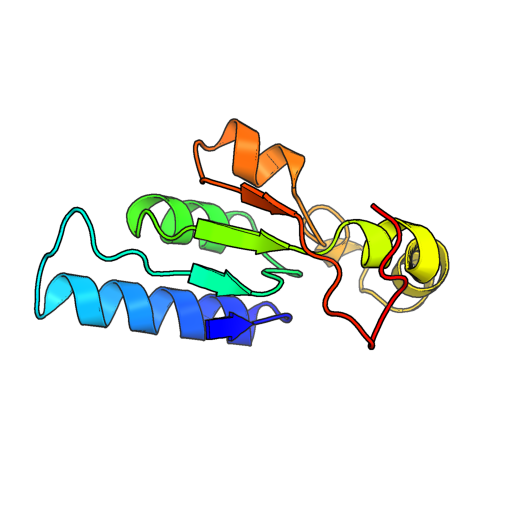A 1 89 ? -10.150 -6.974 4.668 1.00 96.88 89 GLY A C 1
ATOM 726 O O . GLY A 1 89 ? -10.991 -6.288 5.248 1.00 96.88 89 GLY A O 1
ATOM 727 N N . ILE A 1 90 ? -9.055 -6.434 4.123 1.00 98.19 90 ILE A N 1
ATOM 728 C CA . ILE A 1 90 ? -8.844 -4.984 4.042 1.00 98.19 90 ILE A CA 1
ATOM 729 C C . ILE A 1 90 ? -9.701 -4.442 2.899 1.00 98.19 90 ILE A C 1
ATOM 731 O O . ILE A 1 90 ? -9.688 -4.975 1.789 1.00 98.19 90 ILE A O 1
ATOM 735 N N . ARG A 1 91 ? -10.435 -3.351 3.146 1.00 97.88 91 ARG A N 1
ATOM 736 C CA . ARG A 1 91 ? -11.177 -2.669 2.081 1.00 97.88 91 ARG A CA 1
ATOM 737 C C . ARG A 1 91 ? -10.187 -2.028 1.112 1.00 97.88 91 ARG A C 1
ATOM 739 O O . ARG A 1 91 ? -9.414 -1.162 1.518 1.00 97.88 91 ARG A O 1
ATOM 746 N N . VAL A 1 92 ? -10.264 -2.412 -0.160 1.00 98.00 92 VAL A N 1
ATOM 747 C CA . VAL A 1 92 ? -9.441 -1.853 -1.237 1.00 98.00 92 VAL A CA 1
ATOM 748 C C . VAL A 1 92 ? -10.314 -1.082 -2.217 1.00 98.00 92 VAL A C 1
ATOM 750 O O . VAL A 1 92 ? -11.399 -1.535 -2.578 1.00 98.00 92 VAL A O 1
ATOM 753 N N . VAL A 1 93 ? -9.836 0.078 -2.652 1.00 97.75 93 VAL A N 1
ATOM 754 C CA . VAL A 1 93 ? -10.467 0.914 -3.675 1.00 97.75 93 VAL A CA 1
ATOM 755 C C . VAL A 1 93 ? -9.431 1.243 -4.746 1.00 97.75 93 VAL A C 1
ATOM 757 O O . VAL A 1 93 ? -8.304 1.614 -4.421 1.00 97.75 93 VAL A O 1
ATOM 760 N N . GLY A 1 94 ? -9.810 1.106 -6.016 1.00 96.50 94 GLY A N 1
ATOM 761 C CA . GLY A 1 94 ? -8.990 1.543 -7.145 1.00 96.50 94 GLY A CA 1
ATOM 762 C C . GLY A 1 94 ? -9.141 3.043 -7.402 1.00 96.50 94 GLY A C 1
ATOM 763 O O . GLY A 1 94 ? -10.255 3.567 -7.375 1.00 96.50 94 GLY A O 1
ATOM 764 N N . SER A 1 95 ? -8.037 3.730 -7.676 1.00 97.19 95 SER A N 1
ATOM 765 C CA . SER A 1 95 ? -8.030 5.096 -8.203 1.00 97.19 95 SER A CA 1
ATOM 766 C C . SER A 1 95 ? -6.972 5.255 -9.294 1.00 97.19 95 SER A C 1
ATOM 768 O O . SER A 1 95 ? -6.113 4.393 -9.469 1.00 97.19 95 SER A O 1
ATOM 770 N N . SER A 1 96 ? -7.047 6.345 -10.057 1.00 95.88 96 SER A N 1
ATOM 771 C CA . SER A 1 96 ? -6.084 6.645 -11.120 1.00 95.88 96 SER A CA 1
ATOM 772 C C . SER A 1 96 ? -4.951 7.561 -10.675 1.00 95.88 96 SER A C 1
ATOM 774 O O . SER A 1 96 ? -3.989 7.683 -11.407 1.00 95.88 96 SER A O 1
ATOM 776 N N . ASP A 1 97 ? -5.056 8.253 -9.536 1.00 96.69 97 ASP A N 1
ATOM 777 C CA . ASP A 1 97 ? -4.123 9.341 -9.181 1.00 96.69 97 ASP A CA 1
ATOM 778 C C . ASP A 1 97 ? -3.914 10.357 -10.330 1.00 96.69 97 ASP A C 1
ATOM 780 O O . ASP A 1 97 ? -2.826 10.871 -10.580 1.00 96.69 97 ASP A O 1
ATOM 784 N N . GLY A 1 98 ? -4.968 10.615 -11.110 1.00 94.75 98 GLY A N 1
ATOM 785 C CA . GLY A 1 98 ? -4.883 11.538 -12.233 1.00 94.75 98 GLY A CA 1
ATOM 786 C C . GLY A 1 98 ? -4.498 12.956 -11.785 1.00 94.75 98 GLY A C 1
ATOM 787 O O . GLY A 1 98 ? -5.007 13.433 -10.768 1.00 94.75 98 GLY A O 1
ATOM 788 N N . PRO A 1 99 ? -3.649 13.666 -12.550 1.00 95.50 99 PRO A N 1
ATOM 789 C CA . PRO A 1 99 ? -3.182 13.336 -13.901 1.00 95.50 99 PRO A CA 1
ATOM 790 C C . PRO A 1 99 ? -1.855 12.549 -13.957 1.00 95.50 99 PRO A C 1
ATOM 792 O O . PRO A 1 99 ? -1.238 12.509 -15.018 1.00 95.50 99 PRO A O 1
ATOM 795 N N . VAL A 1 100 ? -1.383 11.955 -12.853 1.00 95.88 100 VAL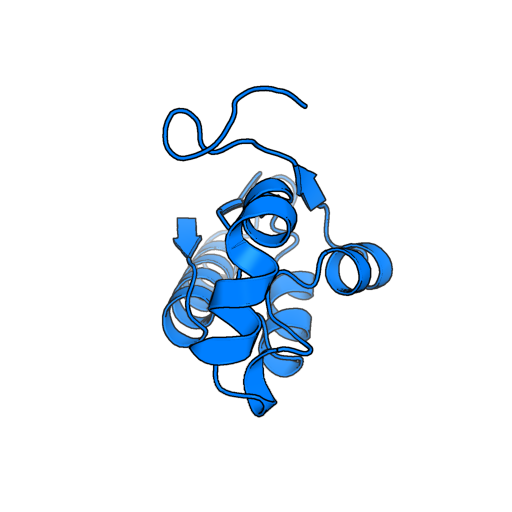 A N 1
ATOM 796 C CA . VAL A 1 100 ? -0.075 11.266 -12.798 1.00 95.88 100 VAL A CA 1
ATOM 797 C C . VAL A 1 100 ? -0.036 10.052 -13.727 1.00 95.88 100 VAL A C 1
ATOM 799 O O . VAL A 1 100 ? 0.972 9.803 -14.387 1.00 95.88 100 VAL A O 1
ATOM 802 N N . ILE A 1 101 ? -1.140 9.312 -13.813 1.00 94.31 101 ILE A N 1
ATOM 803 C CA . ILE A 1 101 ? -1.325 8.223 -14.772 1.00 94.31 101 ILE A CA 1
ATOM 804 C C . ILE A 1 101 ? -2.716 8.294 -15.408 1.00 94.31 101 ILE A C 1
ATOM 806 O O . ILE A 1 101 ? -3.553 9.112 -15.019 1.00 94.31 101 ILE A O 1
ATOM 810 N N . SER A 1 102 ? -2.926 7.490 -16.454 1.00 91.69 102 SER A N 1
ATOM 811 C CA . SER A 1 102 ? -4.149 7.487 -17.258 1.00 91.69 102 SER A CA 1
ATOM 812 C C . SER A 1 102 ? -5.411 7.479 -16.390 1.00 91.69 102 SER A C 1
ATOM 814 O O . SER A 1 102 ? -5.562 6.653 -15.492 1.00 91.69 102 SER A O 1
ATOM 816 N N . LEU A 1 103 ? -6.339 8.387 -16.701 1.00 91.75 103 LEU A N 1
ATOM 817 C CA . LEU A 1 103 ? -7.664 8.466 -16.079 1.00 91.75 103 LEU A CA 1
ATOM 818 C C . LEU A 1 103 ? -8.619 7.360 -16.562 1.00 91.75 103 LEU A C 1
ATOM 820 O O . LEU A 1 103 ? -9.726 7.264 -16.039 1.00 91.75 103 LEU A O 1
ATOM 824 N N . ASN A 1 104 ? -8.225 6.580 -17.575 1.00 89.88 104 ASN A N 1
ATOM 825 C CA . ASN A 1 104 ? -9.061 5.532 -18.152 1.00 89.88 104 ASN A CA 1
ATOM 826 C C . ASN A 1 104 ? -9.143 4.323 -17.197 1.00 89.88 104 ASN A C 1
ATOM 828 O O . ASN A 1 104 ? -8.086 3.746 -16.923 1.00 89.88 104 ASN A O 1
ATOM 832 N N . PRO A 1 105 ? -10.339 3.974 -16.677 1.00 80.56 105 PRO A N 1
ATOM 833 C CA . PRO A 1 105 ? -10.525 2.847 -15.764 1.00 80.56 105 PRO A CA 1
ATOM 834 C C . PRO A 1 105 ? -10.319 1.479 -16.425 1.00 80.56 105 PRO A C 1
ATOM 836 O O . PRO A 1 105 ? -10.598 1.339 -17.638 1.00 80.56 105 PRO A O 1
#

Secondary structure (DSSP, 8-state):
-EE-SHHHHHHHHHHHHHHHHHS--TT---EEEE--B--HHHHHHHHHTTPEEEE-HHHHHHHHHHHHHHS-TTTGGGBT-HHHHHHTT--EEE--TTTTS----